Protein AF-F8II03-F1 (afdb_monomer_lite)

Organism: Alicyclobacillus acidocaldarius (strain Tc-4-1) (NCBI:txid1048834)

Radius of gyration: 15.46 Å; chains: 1; bounding box: 31×51×29 Å

pLDDT: mean 76.71, std 17.29, range [41.69, 95.94]

Foldseek 3Di:
DDPDPPDPPPPDPDDADAQFWKWKFFPPPDPPDGTFTFGFNDDDPFKTKGQTFDDDDDDPDPPGDRPDIDIGTVVVTDMDIGTDDD

Structure (mmCIF, N/CA/C/O backbone):
data_AF-F8II03-F1
#
_entry.id   AF-F8II03-F1
#
loop_
_atom_site.group_PDB
_atom_site.id
_atom_site.type_symbol
_atom_site.label_atom_id
_atom_site.label_alt_id
_atom_site.label_comp_id
_atom_site.label_asym_id
_atom_site.label_entity_id
_atom_site.label_seq_id
_atom_site.pdbx_PDB_ins_code
_atom_site.Cartn_x
_atom_site.Cartn_y
_atom_site.Cartn_z
_atom_site.occupancy
_atom_site.B_iso_or_equiv
_atom_site.auth_seq_id
_atom_site.auth_comp_id
_atom_site.auth_asym_id
_atom_site.auth_atom_id
_atom_site.pdbx_PDB_model_num
ATOM 1 N N . MET A 1 1 ? 17.059 -40.148 13.081 1.00 48.12 1 MET A N 1
ATOM 2 C CA . MET A 1 1 ? 17.183 -38.914 12.279 1.00 48.12 1 MET A CA 1
ATOM 3 C C . MET A 1 1 ? 15.859 -38.190 12.408 1.00 48.12 1 MET A C 1
ATOM 5 O O . MET A 1 1 ? 14.855 -38.732 11.976 1.00 48.12 1 MET A O 1
ATOM 9 N N . SER A 1 2 ? 15.831 -37.085 13.146 1.00 44.38 2 SER A N 1
ATOM 10 C CA . SER A 1 2 ? 14.597 -36.402 13.546 1.00 44.38 2 SER A CA 1
ATOM 11 C C . SER A 1 2 ? 14.154 -35.463 12.426 1.00 44.38 2 SER A C 1
ATOM 13 O O . SER A 1 2 ? 14.855 -34.498 12.129 1.00 44.38 2 SER A O 1
ATOM 15 N N . GLU A 1 3 ? 13.021 -35.748 11.786 1.00 50.53 3 GLU A N 1
ATOM 16 C CA . GLU A 1 3 ? 12.380 -34.811 10.864 1.00 50.53 3 GLU A CA 1
ATOM 17 C C . GLU A 1 3 ? 11.895 -33.594 11.659 1.00 50.53 3 GLU A C 1
ATOM 19 O O . GLU A 1 3 ? 11.010 -33.692 12.509 1.00 50.53 3 GLU A O 1
ATOM 24 N N . ALA A 1 4 ? 12.509 -32.436 11.417 1.00 51.50 4 ALA A N 1
ATOM 25 C CA . ALA A 1 4 ? 12.000 -31.173 11.921 1.00 51.50 4 ALA A CA 1
ATOM 26 C C . ALA A 1 4 ? 10.652 -30.904 11.238 1.00 51.50 4 ALA A C 1
ATOM 28 O O . ALA A 1 4 ? 10.609 -30.630 10.036 1.00 51.50 4 ALA A O 1
ATOM 29 N N . LEU A 1 5 ? 9.554 -31.004 11.996 1.00 49.94 5 LEU A N 1
ATOM 30 C CA . LEU A 1 5 ? 8.238 -30.567 11.542 1.00 49.94 5 LEU A CA 1
ATOM 31 C C . LEU A 1 5 ? 8.360 -29.120 11.049 1.00 49.94 5 LEU A C 1
ATOM 33 O O . LEU A 1 5 ? 8.604 -28.207 11.837 1.00 49.94 5 LEU A O 1
ATOM 37 N N . LYS A 1 6 ? 8.190 -28.911 9.739 1.00 55.03 6 LYS A N 1
ATOM 38 C CA . LYS A 1 6 ? 7.973 -27.582 9.164 1.00 55.03 6 LYS A CA 1
ATOM 39 C C . LYS A 1 6 ? 6.652 -27.068 9.717 1.00 55.03 6 LYS A C 1
ATOM 41 O O . LYS A 1 6 ? 5.587 -27.408 9.206 1.00 55.03 6 LYS A O 1
ATOM 46 N N . THR A 1 7 ? 6.728 -26.281 10.782 1.00 50.69 7 THR A N 1
ATOM 47 C CA . THR A 1 7 ? 5.583 -25.560 11.323 1.00 50.69 7 THR A CA 1
ATOM 48 C C . THR A 1 7 ? 4.973 -24.748 10.180 1.00 50.69 7 THR A C 1
ATOM 50 O O . THR A 1 7 ? 5.705 -23.989 9.535 1.00 50.69 7 THR A O 1
ATOM 53 N N . PRO A 1 8 ? 3.678 -24.914 9.861 1.00 49.03 8 PRO A N 1
ATOM 54 C CA . PRO A 1 8 ? 3.044 -24.099 8.841 1.00 49.03 8 PRO A CA 1
ATOM 55 C C . PRO A 1 8 ? 3.196 -22.637 9.255 1.00 49.03 8 PRO A C 1
ATOM 57 O O . PRO A 1 8 ? 2.813 -22.259 10.363 1.00 49.03 8 PRO A O 1
ATOM 60 N N . ILE A 1 9 ? 3.804 -21.832 8.382 1.00 53.38 9 ILE A N 1
ATOM 61 C CA . ILE A 1 9 ? 3.925 -20.391 8.581 1.00 53.38 9 ILE A CA 1
ATOM 62 C C . ILE A 1 9 ? 2.494 -19.860 8.632 1.00 53.38 9 ILE A C 1
ATOM 64 O O . ILE A 1 9 ? 1.818 -19.767 7.607 1.00 53.38 9 ILE A O 1
ATOM 68 N N . ARG A 1 10 ? 2.002 -19.562 9.837 1.00 41.69 10 ARG A N 1
ATOM 69 C CA . ARG A 1 10 ? 0.783 -18.778 9.989 1.00 41.69 10 ARG A CA 1
ATOM 70 C C . ARG A 1 10 ? 1.096 -17.397 9.436 1.00 41.69 10 ARG A C 1
ATOM 72 O O . ARG A 1 10 ? 1.911 -16.670 9.994 1.00 41.69 10 ARG A O 1
ATOM 79 N N . LEU A 1 11 ? 0.469 -17.067 8.312 1.00 47.62 11 LEU A N 1
ATOM 80 C CA . LEU A 1 11 ? 0.405 -15.704 7.804 1.00 47.62 11 LEU A CA 1
ATOM 81 C C . LEU A 1 11 ? -0.491 -14.917 8.762 1.00 47.62 11 LEU A C 1
ATOM 83 O O . LEU A 1 11 ? -1.695 -14.795 8.550 1.00 47.62 11 LEU A O 1
ATOM 87 N N . GLU A 1 12 ? 0.075 -14.463 9.874 1.00 51.34 12 GLU A N 1
ATOM 88 C CA . GLU A 1 12 ? -0.593 -13.482 10.714 1.00 51.34 12 GLU A CA 1
ATOM 89 C C . GLU A 1 12 ? -0.624 -12.173 9.929 1.00 51.34 12 GLU A C 1
ATOM 91 O O . GLU A 1 12 ? 0.417 -11.644 9.533 1.00 51.34 12 GLU A O 1
ATOM 96 N N . SER A 1 13 ? -1.831 -11.684 9.640 1.00 62.16 13 SER A N 1
ATOM 97 C CA . SER A 1 13 ? -2.019 -10.362 9.054 1.00 62.16 13 SER A CA 1
ATOM 98 C C . SER A 1 13 ? -1.522 -9.335 10.066 1.00 62.16 13 SER A C 1
ATOM 100 O O . SER A 1 13 ? -2.246 -8.981 10.992 1.00 62.16 13 SER A O 1
ATOM 102 N N . GLN A 1 14 ? -0.270 -8.899 9.929 1.00 69.62 14 GLN A N 1
ATOM 103 C CA . GLN A 1 14 ? 0.264 -7.824 10.754 1.00 69.62 14 GLN A CA 1
ATOM 104 C C . GLN A 1 14 ? -0.437 -6.520 10.388 1.00 69.62 14 GLN A C 1
ATOM 106 O O . GLN A 1 14 ? -0.586 -6.184 9.212 1.00 69.62 14 GLN A O 1
ATOM 111 N N . GLU A 1 15 ? -0.882 -5.801 11.411 1.00 82.50 15 GLU A N 1
ATOM 112 C CA . GLU A 1 15 ? -1.529 -4.509 11.249 1.00 82.50 15 GLU A CA 1
ATOM 113 C C . GLU A 1 15 ? -0.532 -3.477 10.695 1.00 82.50 15 GLU A C 1
ATOM 115 O O . GLU A 1 15 ? 0.639 -3.446 11.087 1.00 82.50 15 GLU A O 1
ATOM 120 N N . ILE A 1 16 ? -0.995 -2.665 9.742 1.00 87.50 16 ILE A N 1
ATOM 121 C CA . ILE A 1 16 ? -0.190 -1.652 9.053 1.00 87.50 16 ILE A CA 1
ATOM 122 C C . ILE A 1 16 ? -0.319 -0.318 9.786 1.00 87.50 16 ILE A C 1
ATOM 124 O O . ILE A 1 16 ? -1.418 0.239 9.886 1.00 87.50 16 ILE A O 1
ATOM 128 N N . HIS A 1 17 ? 0.814 0.218 10.232 1.00 90.62 17 HIS A N 1
ATOM 129 C CA . HIS A 1 17 ? 0.898 1.436 11.032 1.00 90.62 17 HIS A CA 1
ATOM 130 C C . HIS A 1 17 ? 1.535 2.594 10.260 1.00 90.62 17 HIS A C 1
ATOM 132 O O . HIS A 1 17 ? 2.233 2.407 9.265 1.00 90.62 17 HIS A O 1
ATOM 138 N N . ILE A 1 18 ? 1.314 3.820 10.741 1.00 92.56 18 ILE A N 1
ATOM 139 C CA . ILE A 1 18 ? 2.019 5.008 10.240 1.00 92.56 18 ILE A CA 1
ATOM 140 C C . ILE A 1 18 ? 3.527 4.821 10.450 1.00 92.56 18 ILE A C 1
ATOM 142 O O . ILE A 1 18 ? 3.960 4.422 11.529 1.00 92.56 18 ILE A O 1
ATOM 146 N N . GLY A 1 19 ? 4.316 5.127 9.422 1.00 90.06 19 GLY A N 1
ATOM 147 C CA . GLY A 1 19 ? 5.768 4.945 9.406 1.00 90.06 19 GLY A CA 1
ATOM 148 C C . GLY A 1 19 ? 6.231 3.588 8.870 1.00 90.06 19 GLY A C 1
ATOM 149 O O . GLY A 1 19 ? 7.414 3.451 8.554 1.00 90.06 19 GLY A O 1
ATOM 150 N N . ASP A 1 20 ? 5.331 2.612 8.699 1.00 90.25 20 ASP A N 1
ATOM 151 C CA . ASP A 1 20 ? 5.684 1.344 8.061 1.00 90.25 20 ASP A CA 1
ATOM 152 C C . ASP A 1 20 ? 6.083 1.569 6.600 1.00 90.25 20 ASP A C 1
ATOM 154 O O . ASP A 1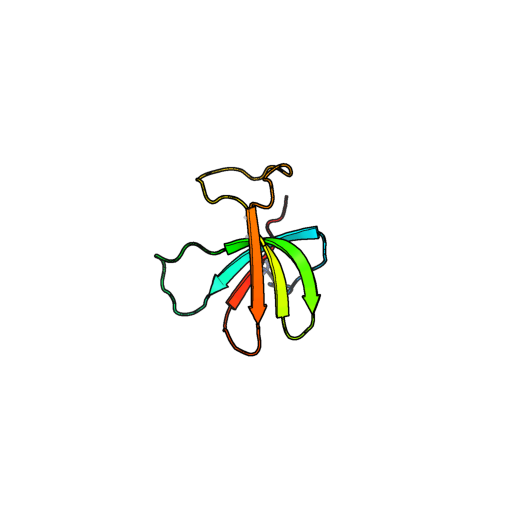 20 ? 5.442 2.323 5.868 1.00 90.25 20 ASP A O 1
ATOM 158 N N . VAL A 1 21 ? 7.126 0.871 6.153 1.00 90.38 21 VAL A N 1
ATOM 159 C CA . VAL A 1 21 ? 7.481 0.805 4.733 1.00 90.38 21 VAL A CA 1
ATOM 160 C C . VAL A 1 21 ? 6.802 -0.411 4.122 1.00 90.38 21 VAL A C 1
ATOM 162 O O . VAL A 1 21 ? 6.966 -1.538 4.598 1.00 90.38 21 VAL A O 1
ATOM 165 N N . VAL A 1 22 ? 6.031 -0.191 3.062 1.00 89.75 22 VAL A N 1
ATOM 166 C CA . VAL A 1 22 ? 5.214 -1.224 2.425 1.00 89.75 22 VAL A CA 1
ATOM 167 C C . VAL A 1 22 ? 5.391 -1.210 0.914 1.00 89.75 22 VAL A C 1
ATOM 169 O O . VAL A 1 22 ? 5.646 -0.167 0.314 1.00 89.75 22 VAL A O 1
ATOM 172 N N . THR A 1 23 ? 5.192 -2.370 0.294 1.00 90.06 23 THR A N 1
ATOM 173 C CA . THR A 1 23 ? 4.902 -2.478 -1.137 1.00 90.06 23 THR A CA 1
ATOM 174 C C . THR A 1 23 ? 3.443 -2.871 -1.318 1.00 90.06 23 THR A C 1
ATOM 176 O O . THR A 1 23 ? 2.988 -3.844 -0.711 1.00 90.06 23 THR A O 1
ATOM 179 N N . VAL A 1 24 ? 2.722 -2.153 -2.172 1.00 89.75 24 VAL A N 1
ATOM 180 C CA . VAL A 1 24 ? 1.341 -2.460 -2.548 1.00 89.75 24 VAL A CA 1
ATOM 181 C C . VAL A 1 24 ? 1.306 -3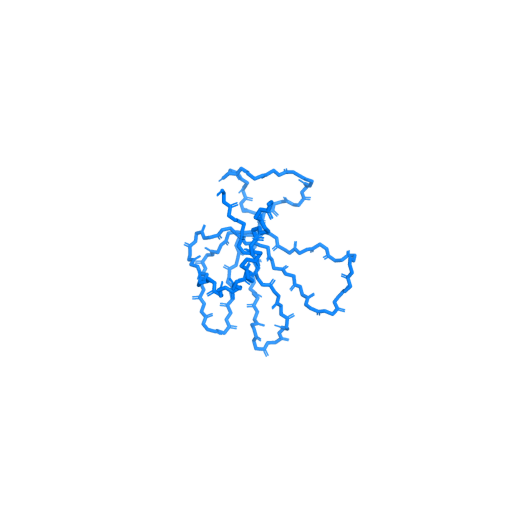.037 -3.953 1.00 89.75 24 VAL A C 1
ATOM 183 O O . VAL A 1 24 ? 1.749 -2.399 -4.907 1.00 89.75 24 VAL A O 1
ATOM 186 N N . TYR A 1 25 ? 0.741 -4.232 -4.080 1.00 87.19 25 TYR A N 1
ATOM 187 C CA . TYR A 1 25 ? 0.517 -4.909 -5.352 1.00 87.19 25 TYR A CA 1
ATOM 188 C C . TYR A 1 25 ? -0.972 -4.922 -5.663 1.00 87.19 25 TYR A C 1
ATOM 190 O O . TYR A 1 25 ? -1.773 -5.363 -4.840 1.00 87.19 25 TYR A O 1
ATOM 198 N N . THR A 1 26 ? -1.357 -4.486 -6.856 1.00 86.88 26 THR A N 1
ATOM 199 C CA . THR A 1 26 ? -2.738 -4.637 -7.320 1.00 86.88 26 THR A CA 1
ATOM 200 C C . THR A 1 26 ? -2.960 -6.069 -7.796 1.00 86.88 26 THR A C 1
ATOM 202 O O . THR A 1 26 ? -2.202 -6.589 -8.618 1.00 86.88 26 THR A O 1
ATOM 205 N N . LEU A 1 27 ? -4.004 -6.719 -7.287 1.00 83.38 27 LEU A N 1
ATOM 206 C CA . LEU A 1 27 ? -4.354 -8.078 -7.682 1.00 83.38 27 LEU A CA 1
ATOM 207 C C . LEU A 1 27 ? -4.896 -8.105 -9.117 1.00 83.38 27 LEU A C 1
ATOM 209 O O . LEU A 1 27 ? -5.616 -7.208 -9.543 1.00 83.38 27 LEU A O 1
ATOM 213 N N . GLY A 1 28 ? -4.550 -9.153 -9.867 1.00 76.56 28 GLY A N 1
ATOM 214 C CA . GLY A 1 28 ? -5.030 -9.361 -11.238 1.00 76.56 28 GLY A CA 1
ATOM 215 C C . GLY A 1 28 ? -4.228 -8.655 -12.337 1.00 76.56 28 GLY A C 1
ATOM 216 O O . GLY A 1 28 ? -4.464 -8.927 -13.508 1.00 76.56 28 GLY A O 1
ATOM 217 N N . LEU A 1 2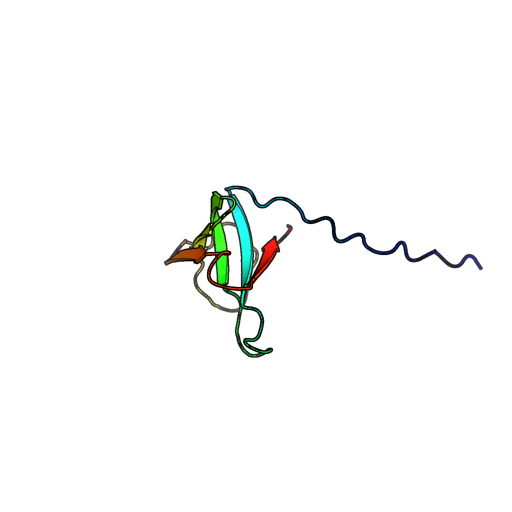9 ? -3.239 -7.821 -11.995 1.00 71.25 29 LEU A N 1
ATOM 218 C CA . LEU A 1 29 ? -2.414 -7.111 -12.983 1.00 71.25 29 LEU A CA 1
ATOM 219 C C . LEU A 1 29 ? -1.229 -7.932 -13.54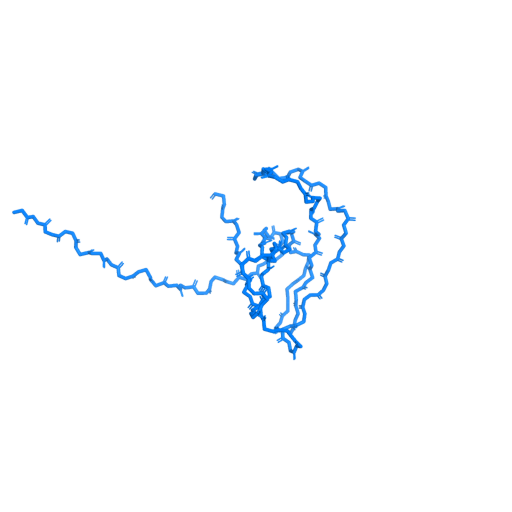3 1.00 71.25 29 LEU A C 1
ATOM 221 O O . LEU A 1 29 ? -0.466 -7.436 -14.369 1.00 71.25 29 LEU A O 1
ATOM 225 N N . GLY A 1 30 ? -1.084 -9.202 -13.154 1.00 57.06 30 GLY A N 1
ATOM 226 C CA . GLY A 1 30 ? -0.037 -10.093 -13.665 1.00 57.06 30 GLY A CA 1
ATOM 227 C C . GLY A 1 30 ? 1.388 -9.752 -13.183 1.00 57.06 30 GLY A C 1
ATOM 228 O O . GLY A 1 30 ? 1.602 -8.757 -12.493 1.00 57.06 30 GLY A O 1
ATOM 229 N N . PRO A 1 31 ? 2.387 -10.585 -13.529 1.00 55.50 31 PRO A N 1
ATOM 230 C CA . PRO A 1 31 ? 3.748 -10.516 -12.977 1.00 55.50 31 PRO A CA 1
ATOM 231 C C . PRO A 1 31 ? 4.587 -9.326 -13.475 1.00 55.50 31 PRO A C 1
ATOM 233 O O . PRO A 1 31 ? 5.681 -9.105 -12.967 1.00 55.50 31 PRO A O 1
ATOM 236 N N . ALA A 1 32 ? 4.100 -8.569 -14.461 1.00 66.12 32 ALA A N 1
ATOM 237 C CA . ALA A 1 32 ? 4.824 -7.454 -15.073 1.00 66.12 32 ALA A CA 1
ATOM 238 C C . ALA A 1 32 ? 4.569 -6.093 -14.399 1.00 66.12 32 ALA A C 1
ATOM 240 O O . ALA A 1 32 ? 5.156 -5.100 -14.817 1.00 66.12 32 ALA A O 1
ATOM 241 N N . ASN A 1 33 ? 3.696 -6.024 -13.388 1.00 69.06 33 ASN A N 1
ATOM 242 C CA . ASN A 1 33 ? 3.361 -4.767 -12.724 1.00 69.06 33 ASN A CA 1
ATOM 243 C C . ASN A 1 33 ? 4.149 -4.610 -11.415 1.00 69.06 33 ASN A C 1
ATOM 245 O O . ASN A 1 33 ? 3.829 -5.286 -10.430 1.00 69.06 33 ASN A O 1
ATOM 249 N N . PRO A 1 34 ? 5.179 -3.740 -11.381 1.00 74.19 34 PRO A N 1
ATOM 250 C CA . PRO A 1 34 ? 5.918 -3.481 -10.156 1.00 74.19 34 PRO A CA 1
ATOM 251 C C . PRO A 1 34 ? 4.981 -2.819 -9.142 1.00 74.19 34 PRO A C 1
ATOM 253 O O . PRO A 1 34 ? 4.288 -1.850 -9.447 1.00 74.19 34 PRO A O 1
ATOM 256 N N . GLY A 1 35 ? 4.924 -3.373 -7.931 1.00 84.19 35 GLY A N 1
ATOM 257 C CA . GLY A 1 35 ? 4.132 -2.794 -6.851 1.00 84.19 35 GLY A CA 1
ATOM 258 C C . GLY A 1 35 ? 4.646 -1.410 -6.444 1.00 84.19 35 GLY A C 1
ATOM 259 O O . GLY A 1 35 ? 5.828 -1.090 -6.590 1.00 84.19 35 GLY A O 1
ATOM 260 N N . PHE A 1 36 ? 3.765 -0.597 -5.873 1.00 87.44 36 PHE A N 1
ATOM 261 C CA . PHE A 1 36 ? 4.117 0.727 -5.368 1.00 87.44 36 PHE A CA 1
ATOM 262 C C . PHE A 1 36 ? 4.774 0.597 -4.000 1.00 87.44 36 PHE A C 1
ATOM 264 O O . PHE A 1 36 ? 4.152 0.082 -3.073 1.00 87.44 36 PHE A O 1
ATOM 271 N N . THR A 1 37 ? 6.017 1.054 -3.864 1.00 89.12 37 THR A N 1
ATOM 272 C CA . THR A 1 37 ? 6.734 1.026 -2.583 1.00 89.12 37 THR A CA 1
ATOM 273 C C . THR A 1 37 ? 6.815 2.419 -1.977 1.00 89.12 37 THR A C 1
ATOM 275 O O . THR A 1 37 ? 7.138 3.389 -2.665 1.00 89.12 37 THR A O 1
ATOM 278 N N . GLY A 1 38 ? 6.522 2.516 -0.684 1.00 90.75 38 GLY A N 1
ATOM 279 C CA . GLY A 1 38 ? 6.508 3.782 0.032 1.00 90.75 38 GLY A CA 1
ATOM 280 C C . GLY A 1 38 ? 6.359 3.616 1.538 1.00 90.75 38 GLY A C 1
ATOM 281 O O . GLY A 1 38 ? 6.298 2.499 2.054 1.00 90.75 38 GLY A O 1
ATOM 282 N N . VAL A 1 39 ? 6.291 4.744 2.237 1.00 92.00 39 VAL A N 1
ATOM 283 C CA . VAL A 1 39 ? 6.014 4.825 3.674 1.00 92.00 39 VAL A CA 1
ATOM 284 C C . VAL A 1 39 ? 4.544 5.143 3.921 1.00 92.00 39 VAL A C 1
ATOM 286 O O . VAL A 1 39 ? 3.946 5.959 3.220 1.00 92.00 39 VAL A O 1
ATOM 289 N N . VAL A 1 40 ? 3.953 4.519 4.932 1.00 93.50 40 VAL A N 1
ATOM 290 C CA . VAL A 1 40 ? 2.577 4.784 5.348 1.00 93.50 40 VAL A CA 1
ATOM 291 C C . VAL A 1 40 ? 2.509 6.123 6.070 1.00 93.50 40 VAL A C 1
ATOM 293 O O . VAL A 1 40 ? 3.070 6.294 7.150 1.00 93.50 40 VAL A O 1
ATOM 296 N N . LEU A 1 41 ? 1.780 7.065 5.483 1.00 94.56 41 LEU A N 1
ATOM 297 C CA . LEU A 1 41 ? 1.488 8.372 6.075 1.00 94.56 41 LEU A CA 1
ATOM 298 C C . LEU A 1 41 ? 0.187 8.328 6.885 1.00 94.56 41 LEU A C 1
ATOM 300 O O . LEU A 1 41 ? 0.042 9.029 7.886 1.00 94.56 41 LEU A O 1
ATOM 304 N N . ARG A 1 42 ? -0.761 7.481 6.464 1.00 95.19 42 ARG A N 1
ATOM 305 C CA . ARG A 1 42 ? -2.030 7.234 7.159 1.00 95.19 42 ARG A CA 1
ATOM 306 C C . ARG A 1 42 ? -2.596 5.864 6.795 1.00 95.19 42 ARG A C 1
ATOM 308 O O . ARG A 1 42 ? -2.566 5.476 5.630 1.00 95.19 42 ARG A O 1
ATOM 315 N N . SER A 1 43 ? -3.170 5.178 7.780 1.00 92.38 43 SER A N 1
ATOM 316 C CA . SER A 1 43 ? -3.878 3.905 7.616 1.00 92.38 43 SER A CA 1
ATOM 317 C C . SER A 1 43 ? -5.290 4.029 8.183 1.00 92.38 43 SER A C 1
ATOM 319 O O . SER A 1 43 ? -5.479 4.570 9.274 1.00 92.38 43 SER A O 1
ATOM 321 N N . THR A 1 44 ? -6.285 3.582 7.424 1.00 90.56 44 THR A N 1
ATOM 322 C CA . THR A 1 44 ? -7.689 3.519 7.843 1.00 90.56 44 THR A CA 1
ATOM 323 C C . THR A 1 44 ? -8.302 2.198 7.374 1.00 90.56 44 THR A C 1
ATOM 325 O O . THR A 1 44 ? -7.741 1.552 6.486 1.00 90.56 44 THR A O 1
ATOM 328 N N . PRO A 1 45 ? -9.486 1.813 7.881 1.00 88.75 45 PRO A N 1
ATOM 329 C CA . PRO A 1 45 ? -10.170 0.616 7.395 1.00 88.75 45 PRO A CA 1
ATOM 330 C C . PRO A 1 45 ? -10.535 0.648 5.901 1.00 88.75 45 PRO A C 1
ATOM 332 O O . PRO A 1 45 ? -10.738 -0.407 5.311 1.00 88.75 45 PRO A O 1
ATOM 335 N N . SER A 1 46 ? -10.639 1.831 5.280 1.00 88.94 46 SER A N 1
ATOM 336 C CA . SER A 1 46 ? -11.085 1.984 3.885 1.00 88.94 46 SER A CA 1
ATOM 337 C C . SER A 1 46 ? -9.984 2.395 2.906 1.00 88.94 46 SER A C 1
ATOM 339 O O . SER A 1 46 ? -10.119 2.152 1.706 1.00 88.94 46 SER A O 1
ATOM 341 N N . TYR A 1 47 ? -8.891 2.995 3.379 1.00 92.88 47 TYR A N 1
ATOM 342 C CA . TYR A 1 47 ? -7.774 3.389 2.523 1.00 92.88 47 TYR A CA 1
ATOM 343 C C . TYR A 1 47 ? -6.423 3.443 3.240 1.00 92.88 47 TYR A C 1
ATOM 345 O O . TYR A 1 47 ? -6.341 3.623 4.460 1.00 92.88 47 TYR A O 1
ATOM 353 N N . LEU A 1 48 ? -5.368 3.393 2.426 1.00 93.25 48 LEU A N 1
ATOM 354 C CA . LEU A 1 48 ? -3.975 3.616 2.794 1.00 93.25 48 LEU A CA 1
ATOM 355 C C . LEU A 1 48 ? -3.426 4.837 2.056 1.00 93.25 48 LEU A C 1
ATOM 357 O O . LEU A 1 48 ? -3.557 4.931 0.837 1.00 93.25 48 LEU A O 1
ATOM 361 N N . HIS A 1 49 ? -2.800 5.763 2.775 1.00 95.94 49 HIS A N 1
ATOM 362 C CA . HIS A 1 49 ? -2.097 6.905 2.189 1.00 95.94 49 HIS A CA 1
ATOM 363 C C . HIS A 1 49 ? -0.596 6.680 2.312 1.00 95.94 49 HIS A C 1
ATOM 365 O O . HIS A 1 49 ? -0.079 6.477 3.414 1.00 95.94 49 HIS A O 1
ATOM 371 N N . LEU A 1 50 ? 0.085 6.694 1.172 1.00 94.06 50 LEU A N 1
ATOM 372 C CA . LEU A 1 50 ? 1.498 6.381 1.040 1.00 94.06 50 LEU A CA 1
ATOM 373 C C . LEU A 1 50 ? 2.279 7.577 0.511 1.00 94.06 50 LEU A C 1
ATOM 375 O O . LEU A 1 50 ? 1.857 8.210 -0.454 1.00 94.06 50 LEU A O 1
ATOM 379 N N . GLY A 1 51 ? 3.455 7.809 1.085 1.00 94.06 51 GLY A N 1
ATOM 380 C CA . GLY A 1 51 ? 4.526 8.567 0.451 1.00 94.06 51 GLY A CA 1
ATOM 381 C C . GLY A 1 51 ? 5.389 7.607 -0.360 1.00 94.06 51 GLY A C 1
ATOM 382 O O . GLY A 1 51 ? 6.036 6.734 0.214 1.00 94.06 51 GLY A O 1
ATOM 383 N N . LEU A 1 52 ? 5.370 7.730 -1.682 1.00 91.25 52 LEU A N 1
ATOM 384 C CA . LEU A 1 52 ? 6.079 6.853 -2.608 1.00 91.25 52 LEU A CA 1
ATOM 385 C C . LEU A 1 52 ? 7.547 7.252 -2.755 1.00 91.25 52 LEU A C 1
ATOM 387 O O . LEU A 1 52 ? 7.881 8.438 -2.832 1.00 91.25 52 LEU A O 1
ATOM 391 N N . PHE A 1 53 ? 8.410 6.246 -2.856 1.00 88.25 53 PHE A N 1
ATOM 392 C CA . PHE A 1 53 ? 9.831 6.428 -3.143 1.00 88.25 53 PHE A CA 1
ATOM 393 C C . PHE A 1 53 ? 10.099 6.429 -4.653 1.00 88.25 53 PHE A C 1
ATOM 395 O O . PHE A 1 53 ? 9.342 5.837 -5.426 1.00 88.25 53 PHE A O 1
ATOM 402 N N . ALA A 1 54 ? 11.188 7.080 -5.076 1.00 78.94 54 ALA A N 1
ATOM 403 C CA . ALA A 1 54 ? 11.651 7.019 -6.461 1.00 78.94 54 ALA A CA 1
ATOM 404 C C . ALA A 1 54 ? 11.978 5.567 -6.843 1.00 78.94 54 ALA A C 1
ATOM 406 O O . ALA A 1 54 ? 12.664 4.859 -6.106 1.00 78.94 54 ALA A O 1
ATOM 407 N N . HIS A 1 55 ? 11.446 5.112 -7.974 1.00 68.56 55 HIS A N 1
ATOM 408 C CA . HIS A 1 55 ? 11.559 3.724 -8.398 1.00 68.56 55 HIS A CA 1
ATOM 409 C C . HIS A 1 55 ? 12.851 3.504 -9.190 1.00 68.56 55 HIS A C 1
ATOM 411 O O . HIS A 1 55 ? 12.846 3.674 -10.402 1.00 68.56 55 HIS A O 1
ATOM 417 N N . GLU A 1 56 ? 13.933 3.090 -8.527 1.00 53.94 56 GLU A N 1
ATOM 418 C CA . GLU A 1 56 ? 15.079 2.456 -9.190 1.00 53.94 56 GLU A CA 1
ATOM 419 C C . GLU A 1 56 ? 15.655 1.338 -8.312 1.00 53.94 56 GLU A C 1
ATOM 421 O O . GLU A 1 56 ? 16.239 1.603 -7.269 1.00 53.94 56 GLU A O 1
ATOM 426 N N . GLY A 1 57 ? 15.464 0.089 -8.752 1.00 54.03 57 GLY A N 1
ATOM 427 C CA . GLY A 1 57 ? 16.395 -1.041 -8.601 1.00 54.03 57 GLY A CA 1
ATOM 428 C C . GLY A 1 57 ? 16.751 -1.568 -7.209 1.00 54.03 57 GLY A C 1
ATOM 429 O O . GLY A 1 57 ? 16.631 -2.763 -6.972 1.00 54.03 57 GLY A O 1
ATOM 430 N N . GLU A 1 58 ? 17.217 -0.734 -6.296 1.00 45.81 58 GLU A N 1
ATOM 431 C CA . GLU A 1 58 ? 17.802 -1.115 -5.014 1.00 45.81 58 GLU A CA 1
ATOM 432 C C . GLU A 1 58 ? 17.605 0.095 -4.091 1.00 45.81 58 GLU A C 1
ATOM 434 O O . GLU A 1 58 ? 17.987 1.212 -4.415 1.00 45.81 58 GLU A O 1
ATOM 439 N N . SER A 1 59 ? 17.044 -0.001 -2.894 1.00 42.66 59 SER A N 1
ATOM 440 C CA . SER A 1 59 ? 17.835 -0.379 -1.724 1.00 42.66 59 SER A CA 1
ATOM 441 C C . SER A 1 59 ? 16.974 -0.122 -0.491 1.00 42.66 59 SER A C 1
ATOM 443 O O . SER A 1 59 ? 16.375 0.946 -0.358 1.00 42.66 59 SER A O 1
ATOM 445 N N . GLY A 1 60 ? 16.949 -1.071 0.442 1.00 50.53 60 GLY A N 1
ATOM 446 C CA . GLY A 1 60 ? 16.316 -0.947 1.754 1.00 50.53 60 GLY A CA 1
ATOM 447 C C . GLY A 1 60 ? 17.017 0.050 2.683 1.00 50.53 60 GLY A C 1
ATOM 448 O O . GLY A 1 60 ? 17.487 -0.337 3.750 1.00 50.53 60 GLY A O 1
ATOM 449 N N . SER A 1 61 ? 17.084 1.329 2.303 1.00 48.84 61 SER A N 1
ATOM 450 C CA . SER A 1 61 ? 17.608 2.402 3.151 1.00 48.84 61 SER A CA 1
ATOM 451 C C . SER A 1 61 ? 16.498 3.374 3.562 1.00 48.84 61 SER A C 1
ATOM 453 O O . SER A 1 61 ? 15.634 3.752 2.778 1.00 48.84 61 SER A O 1
ATOM 455 N N . THR A 1 62 ? 16.521 3.798 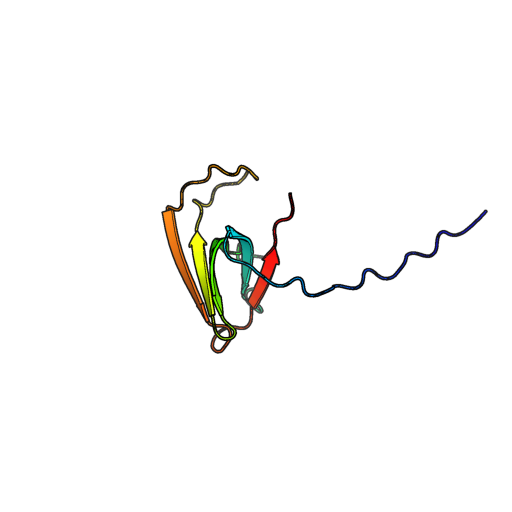4.825 1.00 51.66 62 THR A N 1
ATOM 456 C CA . THR A 1 62 ? 15.571 4.736 5.463 1.00 51.66 62 THR A CA 1
ATOM 457 C C . THR A 1 62 ? 15.548 6.142 4.859 1.00 51.66 62 THR A C 1
ATOM 459 O O . THR A 1 62 ? 14.825 6.993 5.365 1.00 51.66 62 THR A O 1
ATOM 462 N N . GLN A 1 63 ? 16.390 6.416 3.864 1.00 60.53 63 GLN A N 1
ATOM 463 C CA . GLN A 1 63 ? 16.653 7.756 3.344 1.00 60.53 63 GLN A CA 1
ATOM 464 C C . GLN A 1 63 ? 16.214 7.919 1.886 1.00 60.53 63 GLN A C 1
ATOM 466 O O . GLN A 1 63 ? 16.691 8.814 1.196 1.00 60.53 63 GLN A O 1
ATOM 471 N N . CYS A 1 64 ? 15.296 7.083 1.401 1.00 67.88 64 CYS A N 1
ATOM 472 C CA . CYS A 1 64 ? 14.642 7.355 0.128 1.00 67.88 64 CYS A CA 1
ATOM 473 C C . CYS A 1 64 ? 13.675 8.540 0.309 1.00 67.88 64 CYS A C 1
ATOM 475 O O . CYS A 1 64 ? 12.744 8.436 1.114 1.00 67.88 64 CYS A O 1
ATOM 477 N N . PRO A 1 65 ? 13.876 9.673 -0.390 1.00 80.94 65 PRO A N 1
ATOM 478 C CA . PRO A 1 65 ? 12.952 10.792 -0.296 1.00 80.94 65 PRO A CA 1
ATOM 479 C C . PRO A 1 65 ? 11.581 10.386 -0.843 1.00 80.94 65 PRO A C 1
ATOM 481 O O . PRO A 1 65 ? 11.477 9.635 -1.817 1.00 80.94 65 PRO A O 1
ATOM 484 N N . VAL A 1 66 ? 10.524 10.906 -0.219 1.00 86.19 66 VAL A N 1
ATOM 485 C CA . VAL A 1 66 ? 9.173 10.828 -0.777 1.00 86.19 66 VAL A CA 1
ATOM 486 C C . VAL A 1 66 ? 9.123 11.747 -1.994 1.00 86.19 66 VAL A C 1
ATOM 488 O O . VAL A 1 66 ? 9.372 12.945 -1.873 1.00 86.19 66 VAL A O 1
ATOM 491 N N . VAL A 1 67 ? 8.827 11.182 -3.163 1.00 90.06 67 VAL A N 1
ATOM 492 C CA . VAL A 1 67 ? 8.774 11.922 -4.439 1.00 90.06 67 VAL A CA 1
ATOM 493 C C . VAL A 1 67 ? 7.352 12.116 -4.957 1.00 90.06 67 VAL A C 1
ATOM 495 O O . VAL A 1 67 ? 7.116 12.971 -5.805 1.00 90.06 67 VAL A O 1
ATOM 498 N N . ALA A 1 68 ? 6.407 11.325 -4.454 1.00 90.81 68 ALA A N 1
ATOM 499 C CA . ALA A 1 68 ? 4.994 11.402 -4.794 1.00 90.81 68 ALA A CA 1
ATOM 500 C C . ALA A 1 68 ? 4.146 10.853 -3.642 1.00 90.81 68 ALA A C 1
ATOM 502 O O . ALA A 1 68 ? 4.653 10.155 -2.767 1.00 90.81 68 ALA A O 1
ATOM 503 N N . GLU A 1 69 ? 2.844 11.116 -3.666 1.00 94.06 69 GLU A N 1
ATOM 504 C CA . GLU A 1 69 ? 1.888 10.524 -2.733 1.00 94.06 69 GLU A CA 1
ATOM 505 C C . GLU A 1 69 ? 0.831 9.712 -3.483 1.00 94.06 69 GLU A C 1
ATOM 507 O O . GLU A 1 69 ? 0.445 10.057 -4.601 1.00 94.06 69 GLU A O 1
ATOM 512 N N . ALA A 1 70 ? 0.347 8.638 -2.861 1.00 93.00 70 ALA A N 1
ATOM 513 C CA . ALA A 1 70 ? -0.711 7.792 -3.402 1.00 93.00 70 ALA A CA 1
ATOM 514 C C . ALA A 1 70 ? -1.746 7.431 -2.335 1.00 93.00 70 ALA A C 1
ATOM 516 O O . ALA A 1 70 ? -1.406 7.165 -1.183 1.00 93.00 70 ALA A O 1
ATOM 517 N N . ILE A 1 71 ? -3.015 7.372 -2.741 1.00 94.50 71 ILE A N 1
ATOM 518 C CA . ILE A 1 71 ? -4.119 6.896 -1.905 1.00 94.50 71 ILE A CA 1
ATOM 519 C C . ILE A 1 71 ? -4.642 5.594 -2.508 1.00 94.50 71 ILE A C 1
ATOM 521 O O . ILE A 1 71 ? -5.178 5.584 -3.615 1.00 94.50 71 ILE A O 1
ATOM 525 N N . ILE A 1 72 ? -4.496 4.499 -1.768 1.00 92.19 72 ILE A N 1
ATOM 526 C CA . ILE A 1 72 ? -4.988 3.174 -2.143 1.00 92.19 72 ILE A CA 1
ATOM 527 C C . ILE A 1 72 ? -6.302 2.927 -1.416 1.00 92.19 72 ILE A C 1
ATOM 529 O O . ILE A 1 72 ? -6.329 2.813 -0.194 1.00 92.19 72 ILE A O 1
ATOM 533 N N . ARG A 1 73 ? -7.391 2.846 -2.174 1.00 91.56 73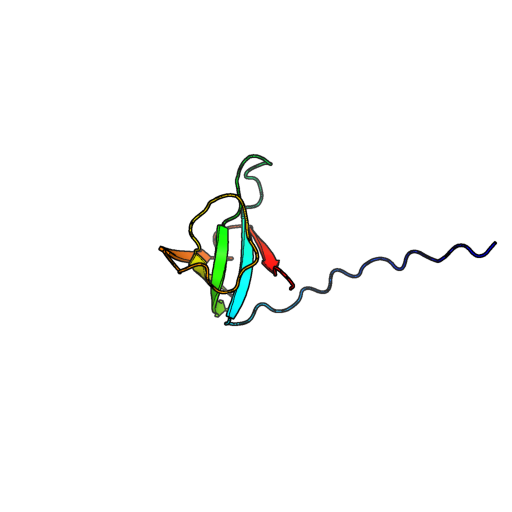 ARG A N 1
ATOM 534 C CA . ARG A 1 73 ? -8.746 2.629 -1.664 1.00 91.56 73 ARG A CA 1
ATOM 535 C C . ARG A 1 73 ? -9.111 1.149 -1.708 1.00 91.56 73 ARG A C 1
ATOM 537 O O . ARG A 1 73 ? -9.316 0.597 -2.788 1.00 91.56 73 ARG A O 1
ATOM 544 N N . TYR A 1 74 ? -9.200 0.517 -0.539 1.00 85.19 74 TYR A N 1
ATOM 545 C CA . TYR A 1 74 ? -9.505 -0.914 -0.411 1.00 85.19 74 TYR A CA 1
ATOM 546 C C . TYR A 1 74 ? -10.928 -1.256 -0.869 1.00 85.19 74 TYR A C 1
ATOM 548 O O . TYR A 1 74 ? -11.195 -2.381 -1.277 1.00 85.19 74 TYR A O 1
ATOM 556 N N . ASP A 1 75 ? -11.835 -0.278 -0.835 1.00 86.62 75 ASP A N 1
ATOM 557 C CA . ASP A 1 75 ? -13.211 -0.407 -1.320 1.00 86.62 75 ASP A CA 1
ATOM 558 C C . ASP A 1 75 ? -13.327 -0.358 -2.853 1.00 86.62 75 ASP A C 1
ATOM 560 O O . ASP A 1 75 ? -14.384 -0.666 -3.400 1.00 86.62 75 ASP A O 1
ATOM 564 N N . GLN A 1 76 ? -12.255 0.022 -3.553 1.00 88.50 76 GLN A N 1
ATOM 565 C CA . GLN A 1 76 ? -12.243 0.191 -5.009 1.00 88.50 76 GLN A CA 1
ATOM 566 C C . GLN A 1 76 ? -11.269 -0.748 -5.718 1.00 88.50 76 GLN A C 1
ATOM 568 O O . GLN A 1 76 ? -11.455 -1.046 -6.897 1.00 88.50 76 GLN A O 1
ATOM 573 N N . ILE A 1 77 ? -10.218 -1.191 -5.026 1.00 86.12 77 ILE A N 1
ATOM 574 C CA . ILE A 1 77 ? -9.131 -1.968 -5.615 1.00 86.12 77 ILE A CA 1
ATOM 575 C C . ILE A 1 77 ? -8.800 -3.147 -4.704 1.00 86.12 77 ILE A C 1
ATOM 577 O O . ILE A 1 77 ? -8.491 -2.976 -3.527 1.00 86.12 77 ILE A O 1
ATOM 581 N N . ALA A 1 78 ? -8.783 -4.347 -5.283 1.00 87.06 78 ALA A N 1
ATOM 582 C CA . ALA A 1 78 ? -8.221 -5.519 -4.630 1.00 87.06 78 ALA A CA 1
ATOM 583 C C . ALA A 1 78 ? -6.687 -5.433 -4.672 1.00 87.06 78 ALA A C 1
ATOM 585 O O . ALA A 1 78 ? -6.083 -5.424 -5.749 1.00 87.06 78 ALA A O 1
ATOM 586 N N . CYS A 1 79 ? -6.043 -5.362 -3.511 1.00 87.75 79 CYS A N 1
ATOM 587 C CA . CYS A 1 79 ? -4.593 -5.242 -3.411 1.00 87.75 79 CYS A CA 1
ATOM 588 C C . CYS A 1 79 ? -4.015 -6.121 -2.299 1.00 87.75 79 CYS A C 1
ATOM 590 O O . CYS A 1 79 ? -4.712 -6.555 -1.384 1.00 87.75 79 CYS A O 1
ATOM 592 N N . VAL A 1 80 ? -2.716 -6.384 -2.400 1.00 88.06 80 VAL A N 1
ATOM 593 C CA . VAL A 1 80 ? -1.911 -7.010 -1.353 1.00 88.06 80 VAL A CA 1
ATOM 594 C C . VAL A 1 80 ? -0.927 -5.972 -0.854 1.00 88.06 80 VAL A C 1
ATOM 596 O O . VAL A 1 80 ? -0.138 -5.433 -1.631 1.00 88.06 80 VAL A O 1
ATOM 599 N N . VAL A 1 81 ? -0.957 -5.715 0.449 1.00 88.56 81 VAL A N 1
ATOM 600 C CA . VAL A 1 81 ? 0.003 -4.842 1.123 1.00 88.56 81 VAL A CA 1
ATOM 601 C C . VAL A 1 81 ? 1.027 -5.723 1.821 1.00 88.56 81 VAL A C 1
ATOM 603 O O . VAL A 1 81 ? 0.687 -6.524 2.688 1.00 88.56 81 VAL A O 1
ATOM 606 N N . ARG A 1 82 ? 2.294 -5.591 1.431 1.00 87.12 82 ARG A N 1
ATOM 607 C CA . ARG A 1 82 ? 3.409 -6.312 2.045 1.00 87.12 82 ARG A CA 1
ATOM 608 C C . ARG A 1 82 ? 4.272 -5.328 2.816 1.00 87.12 82 ARG A C 1
ATOM 610 O O . ARG A 1 82 ? 4.920 -4.483 2.200 1.00 87.12 82 ARG A O 1
ATOM 617 N N . ARG A 1 83 ? 4.340 -5.476 4.139 1.00 86.81 83 ARG A N 1
ATOM 618 C CA . ARG A 1 83 ? 5.330 -4.756 4.946 1.00 86.81 83 ARG A CA 1
ATOM 619 C C . ARG A 1 83 ? 6.735 -5.234 4.589 1.00 86.81 83 ARG A C 1
ATOM 621 O O . ARG A 1 83 ? 6.984 -6.436 4.502 1.00 86.81 83 ARG A O 1
ATOM 628 N N . ILE A 1 84 ? 7.646 -4.295 4.377 1.00 82.56 84 ILE A N 1
ATOM 629 C CA . ILE A 1 84 ? 9.068 -4.583 4.216 1.00 82.56 84 ILE A CA 1
ATOM 630 C C . ILE A 1 84 ? 9.668 -4.563 5.622 1.00 82.56 84 ILE A C 1
ATOM 632 O O . ILE A 1 84 ? 9.942 -3.505 6.185 1.00 82.56 84 ILE A O 1
ATOM 636 N N . SER A 1 85 ? 9.795 -5.748 6.219 1.00 67.50 85 SER A N 1
ATOM 637 C CA . SER A 1 85 ? 10.542 -5.929 7.464 1.00 67.50 85 SER A CA 1
ATOM 638 C C . SER A 1 85 ? 12.013 -5.592 7.226 1.00 67.50 85 SER A C 1
ATOM 640 O O . SER A 1 85 ? 12.565 -5.971 6.193 1.00 67.50 85 SER A O 1
ATOM 642 N N . ARG A 1 86 ? 12.625 -4.887 8.177 1.00 56.16 86 ARG A N 1
ATOM 643 C CA . ARG A 1 86 ? 14.084 -4.786 8.268 1.00 56.16 86 ARG A CA 1
ATOM 644 C C . ARG A 1 86 ? 14.647 -5.999 8.983 1.00 56.16 86 ARG A C 1
ATOM 646 O O . ARG A 1 86 ? 13.947 -6.486 9.900 1.00 56.16 86 ARG A O 1
#

Secondary structure (DSSP, 8-state):
-------------PPP-TT-EEEEEETTS-TT-PPEEEEEEEE-SSEEEEEEEP--S----TTPPEEEEEEEETTT--EEEEE---

Sequence (86 aa):
MSEALKTPIRLESQEIHIGDVVTVYTLGLGPANPGFTGVVLRSTPSYLHLGLFAHEGESGSTQCPVVAEAIIRYDQIACVVRRISR